Protein AF-A0A1X2D9L4-F1 (afdb_monomer)

Mean predicted aligned error: 9.25 Å

Foldseek 3Di:
DAPVLLVVLVVVLVVLVVVLVVLVVVLVVCVVVVVVVVNVVSVVVSVVSVVVSVVSCVPRPPCVVPDDVPVVVPVPD

Nearest PDB structures (foldseek):
  7zcg-assembly1_A  TM=9.205E-01  e=6.632E+00  Homo sapiens

Solvent-accessible surface area (backbone atoms only — not comparable to full-atom values): 4460 Å² total; per-residue (Å²): 138,76,57,69,63,33,54,50,47,52,54,50,44,52,55,51,49,58,50,45,54,50,52,49,54,50,36,57,52,27,54,74,71,63,40,57,72,63,28,55,50,51,53,50,53,48,53,50,54,52,51,53,41,54,50,49,39,60,75,51,52,63,64,61,82,74,60,68,79,66,65,72,67,67,79,74,122

Radius of gyration: 18.81 Å; Cα contacts (8 Å, |Δi|>4): 31; chains: 1; bounding box: 34×19×63 Å

Structure (mmCIF, N/CA/C/O backbone):
data_AF-A0A1X2D9L4-F1
#
_entry.id   AF-A0A1X2D9L4-F1
#
loop_
_atom_site.group_PDB
_atom_site.id
_atom_site.type_symbol
_atom_site.label_atom_id
_atom_site.label_alt_id
_atom_site.label_comp_id
_atom_site.label_asym_id
_atom_site.label_entity_id
_atom_site.label_seq_id
_atom_site.pdbx_PDB_ins_code
_atom_site.Cartn_x
_atom_site.Cartn_y
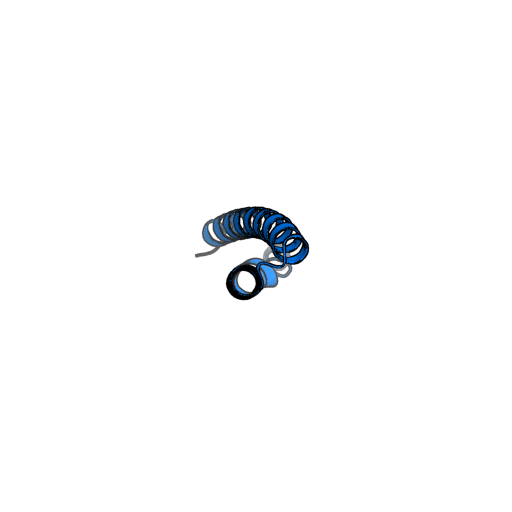_atom_site.Cartn_z
_atom_site.occupancy
_atom_site.B_iso_or_equiv
_atom_site.auth_seq_id
_atom_site.auth_comp_id
_atom_site.auth_asym_id
_atom_site.auth_atom_id
_atom_site.pdbx_PDB_model_num
ATOM 1 N N . MET A 1 1 ? -9.258 8.447 25.352 1.00 59.06 1 MET A N 1
ATOM 2 C CA . MET A 1 1 ? -8.856 8.049 23.989 1.00 59.06 1 MET A CA 1
ATOM 3 C C . MET A 1 1 ? -9.109 6.555 23.897 1.00 59.06 1 MET A C 1
ATOM 5 O O . MET A 1 1 ? -8.353 5.824 24.516 1.00 59.06 1 MET A O 1
ATOM 9 N N . GLY A 1 2 ? -10.258 6.104 23.383 1.00 70.38 2 GLY A N 1
ATOM 10 C CA . GLY A 1 2 ? -10.748 4.740 23.681 1.00 70.38 2 GLY A CA 1
ATOM 11 C C . GLY A 1 2 ? -11.451 4.019 22.532 1.00 70.38 2 GLY A C 1
ATOM 12 O O . GLY A 1 2 ? -11.030 2.934 22.169 1.00 70.38 2 GLY A O 1
ATOM 13 N N . GLU A 1 3 ? -12.474 4.623 21.920 1.00 72.06 3 GLU A N 1
ATOM 14 C CA . GLU A 1 3 ? -13.251 3.959 20.848 1.00 72.06 3 GLU A CA 1
ATOM 15 C C . GLU A 1 3 ? -13.329 4.782 19.559 1.00 72.06 3 GLU A C 1
ATOM 17 O O . GLU A 1 3 ? -13.181 4.235 18.471 1.00 72.06 3 GLU A O 1
ATOM 22 N N . ARG A 1 4 ? -13.486 6.111 19.657 1.00 80.81 4 ARG A N 1
ATOM 23 C CA . ARG A 1 4 ? -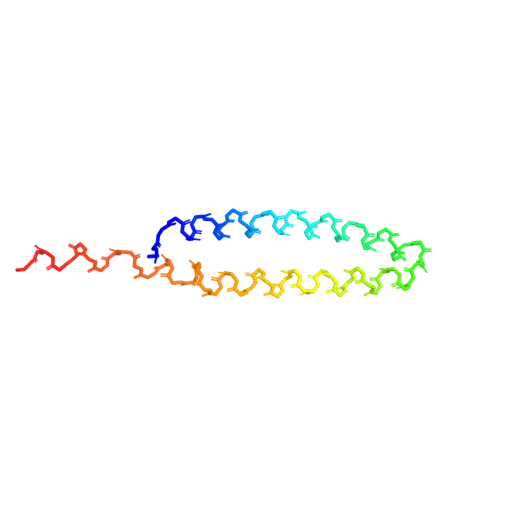13.489 7.000 18.479 1.00 80.81 4 ARG A CA 1
ATOM 24 C C . ARG A 1 4 ? -12.163 6.955 17.720 1.00 80.81 4 ARG A C 1
ATOM 26 O O . ARG A 1 4 ? -12.171 6.836 16.501 1.00 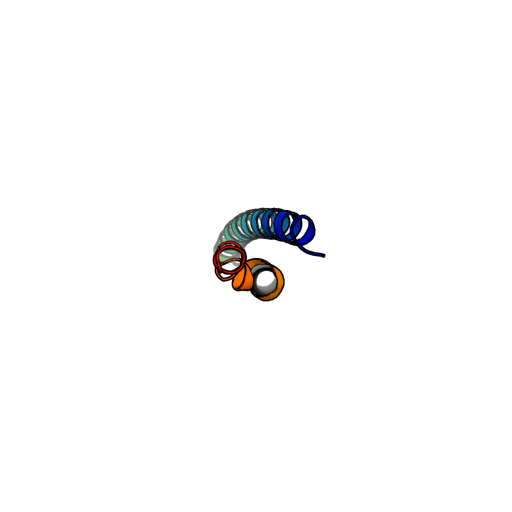80.81 4 ARG A O 1
ATOM 33 N N . ASP A 1 5 ? -11.047 6.966 18.446 1.00 81.31 5 ASP A N 1
ATOM 34 C CA . ASP A 1 5 ? -9.705 6.888 17.855 1.00 81.31 5 ASP A CA 1
ATOM 35 C C . ASP A 1 5 ? -9.474 5.529 17.172 1.00 81.31 5 ASP A C 1
ATOM 37 O O . ASP A 1 5 ? -8.857 5.463 16.113 1.00 81.31 5 ASP A O 1
ATOM 41 N N . ALA A 1 6 ? -10.029 4.447 17.733 1.00 82.69 6 ALA A N 1
ATOM 42 C CA . ALA A 1 6 ? -9.967 3.113 17.141 1.00 82.69 6 ALA A CA 1
ATOM 43 C C . ALA A 1 6 ? -10.838 3.010 15.878 1.00 82.69 6 ALA A C 1
ATOM 45 O O . ALA A 1 6 ? -10.370 2.524 14.853 1.00 82.69 6 ALA A O 1
ATOM 46 N N . ALA A 1 7 ? -12.070 3.528 15.906 1.00 87.19 7 ALA A N 1
ATOM 47 C CA . ALA A 1 7 ? -12.943 3.577 14.732 1.00 87.19 7 ALA A CA 1
ATOM 48 C C . ALA A 1 7 ? -12.330 4.416 13.597 1.00 87.19 7 ALA A C 1
ATOM 50 O O . ALA A 1 7 ? -12.365 4.013 12.433 1.00 87.19 7 ALA A O 1
ATOM 51 N N . GLN A 1 8 ? -11.705 5.546 13.936 1.00 90.38 8 GLN A N 1
ATOM 52 C CA . GLN A 1 8 ? -10.968 6.366 12.979 1.00 90.38 8 GLN A CA 1
ATOM 53 C C . GLN A 1 8 ? -9.741 5.628 12.426 1.00 90.38 8 GLN A C 1
ATOM 55 O O . GLN A 1 8 ? -9.500 5.678 11.221 1.00 90.38 8 GLN A O 1
ATOM 60 N N . ALA A 1 9 ? -9.003 4.894 13.264 1.00 89.75 9 ALA A N 1
ATOM 61 C CA . ALA A 1 9 ? -7.890 4.063 12.812 1.00 89.75 9 ALA A CA 1
ATOM 62 C C . ALA A 1 9 ? -8.349 2.945 11.860 1.00 89.75 9 ALA A C 1
ATOM 64 O O . ALA A 1 9 ? -7.685 2.710 10.855 1.00 89.75 9 ALA A O 1
ATOM 65 N N . VAL A 1 10 ? -9.499 2.302 12.108 1.00 91.38 10 VAL A N 1
ATOM 66 C CA . VAL A 1 10 ? -10.090 1.319 11.176 1.00 91.38 10 VAL A CA 1
ATOM 67 C C . VAL A 1 10 ? -10.403 1.962 9.828 1.00 91.38 10 VAL A C 1
ATOM 69 O O . VAL A 1 10 ? -10.045 1.405 8.791 1.00 91.38 10 VAL A O 1
ATOM 72 N N . ALA A 1 11 ? -11.070 3.119 9.829 1.00 93.50 11 ALA A N 1
ATOM 73 C CA . ALA A 1 11 ? -11.418 3.821 8.596 1.00 93.50 11 ALA A CA 1
ATOM 74 C C . ALA A 1 11 ? -10.164 4.215 7.802 1.00 93.50 11 ALA A C 1
ATOM 76 O O . ALA A 1 11 ? -10.108 4.001 6.593 1.00 93.50 11 ALA A O 1
ATOM 77 N N . LEU A 1 12 ? -9.135 4.711 8.493 1.00 93.06 12 LEU A N 1
ATOM 78 C CA . LEU A 1 12 ? -7.858 5.061 7.881 1.00 93.06 12 LEU A CA 1
ATOM 79 C C . LEU A 1 12 ? -7.142 3.833 7.303 1.00 93.06 12 LEU A C 1
ATOM 81 O O . LEU A 1 12 ? -6.671 3.888 6.173 1.00 93.06 12 LEU A O 1
ATOM 85 N N . VAL A 1 13 ? -7.099 2.713 8.033 1.00 93.56 13 VAL A N 1
ATOM 86 C CA . VAL A 1 13 ? -6.511 1.458 7.535 1.00 93.56 13 VAL A CA 1
ATOM 87 C C . VAL A 1 13 ? -7.226 0.981 6.270 1.00 93.56 13 VAL A C 1
ATOM 89 O O . VAL A 1 13 ? -6.555 0.603 5.317 1.00 93.56 13 VAL A O 1
ATOM 92 N N . ARG A 1 14 ? -8.563 1.045 6.220 1.00 94.25 14 ARG A N 1
ATOM 93 C CA . ARG A 1 14 ? -9.328 0.672 5.017 1.00 94.25 14 ARG A CA 1
ATOM 94 C C . ARG A 1 14 ? -8.979 1.553 3.819 1.00 94.25 14 ARG A C 1
ATOM 96 O O . ARG A 1 14 ? -8.664 1.018 2.763 1.00 94.25 14 ARG A O 1
ATOM 103 N N . ALA A 1 15 ? -8.964 2.872 4.004 1.00 94.81 15 ALA A N 1
ATOM 104 C CA . ALA A 1 15 ? -8.607 3.808 2.939 1.00 94.81 15 ALA A CA 1
ATOM 105 C C . ALA A 1 15 ? -7.170 3.591 2.429 1.00 94.81 15 ALA A C 1
ATOM 107 O O . ALA A 1 15 ? -6.918 3.643 1.228 1.00 94.81 15 ALA A O 1
ATOM 108 N N . LEU A 1 16 ? -6.224 3.303 3.330 1.00 93.06 16 LEU A N 1
ATOM 109 C CA . LEU A 1 16 ? -4.843 2.998 2.952 1.00 93.06 16 LEU A CA 1
ATOM 110 C C . LEU A 1 16 ? -4.730 1.667 2.193 1.00 93.06 16 LEU A C 1
ATOM 112 O O . LEU A 1 16 ? -3.947 1.585 1.253 1.00 93.06 16 LEU A O 1
ATOM 116 N N . CYS A 1 17 ? -5.514 0.645 2.551 1.00 95.12 17 CYS A N 1
ATOM 117 C CA . CYS A 1 17 ? -5.569 -0.603 1.784 1.00 95.12 17 CYS A CA 1
ATOM 118 C C . CYS A 1 17 ? -6.083 -0.371 0.355 1.00 95.12 17 CYS A C 1
ATOM 120 O O . CYS A 1 17 ? -5.457 -0.839 -0.591 1.00 95.12 17 CYS A O 1
ATOM 122 N N . GLU A 1 18 ? -7.169 0.390 0.187 1.00 95.94 18 GLU A N 1
ATOM 123 C CA . GLU A 1 18 ? -7.711 0.726 -1.140 1.00 95.94 18 GLU A CA 1
ATOM 124 C C . GLU A 1 18 ? -6.683 1.476 -2.003 1.00 95.94 18 GLU A C 1
ATOM 126 O O . GLU A 1 18 ? -6.528 1.189 -3.193 1.00 95.94 18 GLU A O 1
ATOM 131 N N . LEU A 1 19 ? -5.936 2.401 -1.391 1.00 95.56 19 LEU A N 1
ATOM 132 C CA . LEU A 1 19 ? -4.851 3.118 -2.055 1.00 95.56 19 L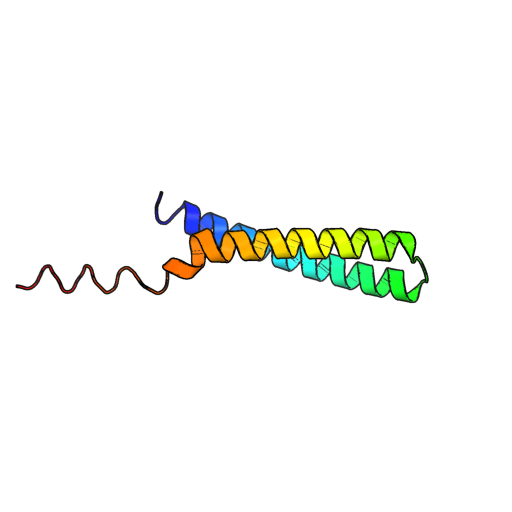EU A CA 1
ATOM 133 C C . LEU A 1 19 ? -3.709 2.177 -2.473 1.00 95.56 19 LEU A C 1
ATOM 135 O O . LEU A 1 19 ? -3.229 2.269 -3.602 1.00 95.56 19 LEU A O 1
ATOM 139 N N . ILE A 1 20 ? -3.289 1.255 -1.601 1.00 96.88 20 ILE A N 1
ATOM 140 C CA . ILE A 1 20 ? -2.236 0.273 -1.909 1.00 96.88 20 ILE A CA 1
ATOM 141 C C . ILE A 1 20 ? -2.651 -0.642 -3.060 1.00 96.88 20 ILE A C 1
ATOM 143 O O . ILE A 1 20 ? -1.820 -0.944 -3.917 1.00 96.88 20 ILE A O 1
ATOM 147 N N . ASP A 1 21 ? -3.912 -1.067 -3.116 1.00 97.31 21 ASP A N 1
ATOM 148 C CA . ASP A 1 21 ? -4.412 -1.895 -4.214 1.00 97.31 21 ASP A CA 1
ATOM 149 C C . ASP A 1 21 ? -4.312 -1.154 -5.554 1.00 97.31 21 ASP A C 1
ATOM 151 O O . ASP A 1 21 ? -3.904 -1.730 -6.566 1.00 97.31 21 ASP A O 1
ATOM 155 N N . GLU A 1 22 ? -4.640 0.139 -5.566 1.00 97.25 22 GLU A N 1
ATOM 156 C CA . GLU A 1 22 ? -4.497 0.986 -6.749 1.00 97.25 22 GLU A CA 1
ATOM 157 C C . GLU A 1 22 ? -3.030 1.187 -7.145 1.00 97.25 22 GLU A C 1
ATOM 159 O O . GLU A 1 22 ? -2.662 0.963 -8.299 1.00 97.25 22 GLU A O 1
ATOM 164 N N . MET A 1 23 ? -2.161 1.514 -6.188 1.00 97.25 23 MET A N 1
ATOM 165 C CA . MET A 1 23 ? -0.723 1.654 -6.435 1.00 97.25 23 MET A CA 1
ATOM 166 C C . MET A 1 23 ? -0.097 0.342 -6.919 1.00 97.25 23 MET A C 1
ATOM 168 O O . MET A 1 23 ? 0.785 0.354 -7.771 1.00 97.25 23 MET A O 1
ATOM 172 N N . THR A 1 24 ? -0.577 -0.804 -6.439 1.00 97.62 24 THR A N 1
ATOM 173 C CA . THR A 1 24 ? -0.106 -2.125 -6.874 1.00 97.62 24 THR A CA 1
ATOM 174 C C . THR A 1 24 ? -0.494 -2.407 -8.328 1.00 97.62 24 THR A C 1
ATOM 176 O O . THR A 1 24 ? 0.328 -2.911 -9.098 1.00 97.62 24 THR A O 1
ATOM 179 N N . ARG A 1 25 ? -1.710 -2.026 -8.749 1.00 97.94 25 ARG A N 1
ATOM 180 C CA . ARG A 1 25 ? -2.121 -2.086 -10.165 1.00 97.94 25 ARG A CA 1
ATOM 181 C C . ARG A 1 25 ? -1.243 -1.192 -11.043 1.00 97.94 25 ARG A C 1
ATOM 183 O O . ARG A 1 25 ? -0.806 -1.619 -12.112 1.00 97.94 25 ARG A O 1
ATOM 190 N N . GLN A 1 26 ? -0.957 0.024 -10.582 1.00 97.50 26 GLN A N 1
ATOM 191 C CA . GLN A 1 26 ? -0.078 0.959 -11.285 1.00 97.50 26 GLN A CA 1
ATOM 192 C C . GLN A 1 26 ? 1.363 0.445 -11.365 1.00 97.50 26 GLN A C 1
ATOM 194 O O . GLN A 1 26 ? 1.985 0.545 -12.422 1.00 97.50 26 GLN A O 1
ATOM 199 N N . LEU A 1 27 ? 1.874 -0.176 -10.299 1.00 97.81 27 LEU A N 1
ATOM 200 C CA . LEU A 1 27 ? 3.200 -0.789 -10.280 1.00 97.81 27 LEU A CA 1
ATOM 201 C C . LEU A 1 27 ? 3.315 -1.891 -11.334 1.00 97.81 27 LEU A C 1
ATOM 203 O O . LEU A 1 27 ? 4.236 -1.851 -12.145 1.00 97.81 27 LEU A O 1
ATOM 207 N N . ALA A 1 28 ? 2.349 -2.811 -11.390 1.00 97.06 28 ALA A N 1
ATOM 208 C CA . ALA A 1 28 ? 2.337 -3.874 -12.395 1.00 97.06 28 ALA A CA 1
ATOM 209 C C . ALA A 1 28 ? 2.340 -3.310 -13.829 1.00 97.06 28 ALA A C 1
ATOM 211 O O . ALA A 1 28 ? 3.016 -3.831 -14.720 1.00 97.06 28 ALA A O 1
ATOM 212 N N . TRP A 1 29 ? 1.619 -2.211 -14.057 1.00 97.69 29 TRP A N 1
AT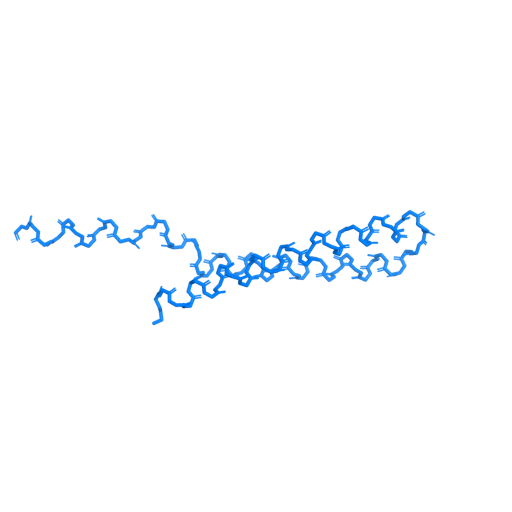OM 213 C CA . TRP A 1 29 ? 1.608 -1.524 -15.346 1.00 97.69 29 TRP A CA 1
ATOM 214 C C . TRP A 1 29 ? 2.952 -0.854 -15.682 1.00 97.69 29 TRP A C 1
ATOM 216 O O . TRP A 1 29 ? 3.414 -0.954 -16.822 1.00 97.69 29 TRP A O 1
ATOM 226 N N . LEU A 1 30 ? 3.608 -0.211 -14.709 1.00 97.06 30 LEU A N 1
ATOM 227 C CA . LEU A 1 30 ? 4.936 0.396 -14.881 1.00 97.06 30 LEU A CA 1
ATOM 228 C C . LEU A 1 30 ? 6.014 -0.659 -15.153 1.00 97.06 30 LEU A C 1
ATOM 230 O O . LEU A 1 30 ? 6.838 -0.481 -16.054 1.00 97.06 30 LEU A O 1
ATOM 234 N N . GLU A 1 31 ? 5.979 -1.773 -14.420 1.00 95.38 31 GLU A N 1
ATOM 235 C CA . GLU A 1 31 ? 6.881 -2.909 -14.620 1.00 95.38 31 GLU A CA 1
ATOM 236 C C . GLU A 1 31 ? 6.711 -3.505 -16.021 1.00 95.38 31 GLU A C 1
ATOM 238 O O . GLU A 1 31 ? 7.703 -3.735 -16.715 1.00 95.38 31 GLU A O 1
ATOM 243 N N . HIS A 1 32 ? 5.467 -3.668 -16.485 1.00 96.12 32 HIS A N 1
ATOM 244 C CA . HIS A 1 32 ? 5.177 -4.150 -17.836 1.00 96.12 32 HIS A CA 1
ATOM 245 C C . HIS A 1 32 ? 5.712 -3.214 -18.932 1.00 96.12 32 HIS A C 1
ATOM 247 O O . HIS A 1 32 ? 6.190 -3.677 -19.967 1.00 96.12 32 HIS A O 1
ATOM 253 N N . ARG A 1 33 ? 5.672 -1.896 -18.705 1.00 96.12 33 ARG A N 1
ATOM 254 C CA . ARG A 1 33 ? 6.214 -0.891 -19.636 1.00 96.12 33 ARG A CA 1
ATOM 255 C C . ARG A 1 33 ? 7.736 -0.746 -19.586 1.00 96.12 33 ARG A C 1
ATOM 257 O O . ARG A 1 33 ? 8.299 -0.064 -20.438 1.00 96.12 33 ARG A O 1
ATOM 264 N N . GLY A 1 34 ? 8.405 -1.362 -18.613 1.00 94.50 34 GLY A N 1
ATOM 265 C CA . GLY A 1 34 ? 9.847 -1.212 -18.414 1.00 94.50 34 GLY A CA 1
ATOM 266 C C . GLY A 1 34 ? 10.257 0.129 -17.793 1.00 94.50 34 GLY A C 1
ATOM 267 O O . GLY A 1 34 ? 11.439 0.475 -17.823 1.00 94.50 34 GLY A O 1
ATOM 268 N N . CYS A 1 35 ? 9.315 0.868 -17.200 1.00 94.69 35 CYS A N 1
ATOM 269 C CA . CYS A 1 35 ? 9.546 2.129 -16.489 1.00 94.69 35 CYS A CA 1
ATOM 270 C C . CYS A 1 35 ? 10.148 1.859 -15.098 1.00 94.69 35 CYS A C 1
ATOM 272 O O . CYS A 1 35 ? 9.493 2.014 -14.068 1.00 94.69 35 CYS A O 1
ATOM 274 N N . ARG A 1 36 ? 11.394 1.365 -15.072 1.00 93.50 36 ARG A N 1
ATOM 275 C CA . ARG A 1 36 ? 12.085 0.940 -13.842 1.00 93.50 36 ARG A CA 1
ATOM 276 C C . ARG A 1 36 ? 12.199 2.025 -12.759 1.00 93.50 36 ARG A C 1
ATOM 278 O O . ARG A 1 36 ? 11.909 1.687 -11.615 1.00 93.50 36 ARG A O 1
ATO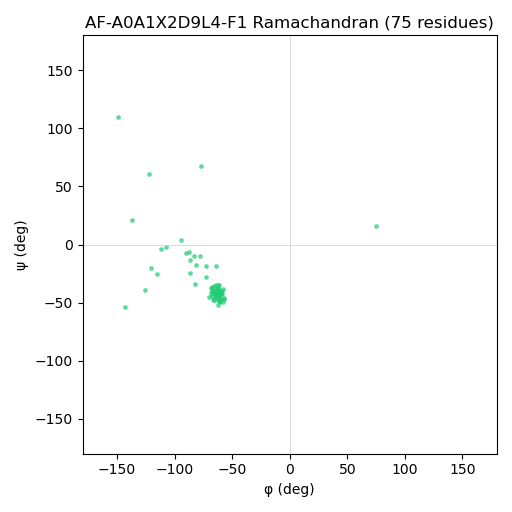M 285 N N . PRO A 1 37 ? 12.607 3.278 -13.044 1.00 96.25 37 PRO A N 1
ATOM 286 C CA . PRO A 1 37 ? 12.776 4.260 -11.975 1.00 96.25 37 PRO A CA 1
ATOM 287 C C . PRO A 1 37 ? 11.441 4.645 -11.323 1.00 96.25 37 PRO A C 1
ATOM 289 O O . PRO A 1 37 ? 11.376 4.762 -10.101 1.00 96.25 37 PRO A O 1
ATOM 292 N N . GLU A 1 38 ? 10.367 4.772 -12.104 1.00 96.31 38 GLU A N 1
ATOM 293 C CA . GLU A 1 38 ? 9.020 5.033 -11.590 1.00 96.31 38 GLU A CA 1
ATOM 294 C C . GLU A 1 38 ? 8.477 3.837 -10.800 1.00 96.31 38 GLU A C 1
ATOM 296 O O . GLU A 1 38 ? 7.892 4.020 -9.734 1.00 96.31 38 GLU A O 1
ATOM 301 N N . ALA A 1 39 ? 8.711 2.611 -11.279 1.00 97.31 39 ALA A N 1
ATOM 302 C CA . ALA A 1 39 ? 8.330 1.395 -10.565 1.00 97.31 39 ALA A CA 1
ATOM 303 C C . ALA A 1 39 ? 9.053 1.275 -9.211 1.00 97.31 39 ALA A C 1
ATOM 305 O O . ALA A 1 39 ? 8.436 0.939 -8.201 1.00 97.31 39 ALA A O 1
ATOM 306 N N . ASP A 1 40 ? 10.349 1.590 -9.159 1.00 97.94 40 ASP A N 1
ATOM 307 C CA . ASP A 1 40 ? 11.121 1.551 -7.916 1.00 97.94 40 ASP A CA 1
ATOM 308 C C . ASP A 1 40 ? 10.691 2.634 -6.923 1.00 97.94 40 ASP A C 1
ATOM 310 O O . ASP A 1 40 ? 10.657 2.366 -5.719 1.00 97.94 40 ASP A O 1
ATOM 314 N N . ALA A 1 41 ? 10.343 3.831 -7.402 1.00 97.62 41 ALA A N 1
ATOM 315 C CA . ALA A 1 41 ? 9.764 4.877 -6.564 1.00 97.62 41 ALA A CA 1
ATOM 316 C C . ALA A 1 41 ? 8.418 4.422 -5.981 1.00 97.62 41 ALA A C 1
ATOM 318 O O . ALA A 1 41 ? 8.264 4.373 -4.763 1.00 97.62 41 ALA A O 1
ATOM 319 N N . LEU A 1 42 ? 7.504 3.952 -6.833 1.00 97.75 42 LEU A N 1
ATOM 320 C CA . LEU A 1 42 ? 6.176 3.514 -6.408 1.00 97.75 42 LEU A CA 1
ATOM 321 C C . LEU A 1 42 ? 6.233 2.325 -5.437 1.00 97.75 42 LEU A C 1
ATOM 323 O O . LEU A 1 42 ? 5.454 2.244 -4.490 1.00 97.75 42 LEU A O 1
ATOM 327 N N . ARG A 1 43 ? 7.197 1.415 -5.615 1.00 97.88 43 ARG A N 1
ATOM 328 C CA . ARG A 1 43 ? 7.428 0.308 -4.681 1.00 97.88 43 ARG A CA 1
ATOM 329 C C . ARG A 1 43 ? 7.871 0.786 -3.295 1.00 97.88 43 ARG A C 1
ATOM 331 O O . ARG A 1 43 ? 7.501 0.161 -2.302 1.00 97.88 43 ARG A O 1
ATOM 338 N N . ARG A 1 44 ? 8.644 1.873 -3.198 1.00 97.62 44 ARG A N 1
ATOM 339 C CA . ARG A 1 44 ? 8.997 2.476 -1.898 1.00 97.62 44 ARG A CA 1
ATOM 340 C C . ARG A 1 44 ? 7.768 3.072 -1.227 1.00 97.62 44 ARG A C 1
ATOM 342 O O . ARG A 1 44 ? 7.554 2.788 -0.053 1.00 97.62 44 ARG A O 1
ATOM 349 N N . ASP A 1 45 ? 6.942 3.786 -1.985 1.00 96.44 45 ASP A N 1
ATOM 350 C CA . ASP A 1 45 ? 5.720 4.403 -1.467 1.00 96.44 45 ASP A CA 1
ATOM 351 C C . ASP A 1 45 ? 4.733 3.340 -0.944 1.00 96.44 45 ASP A C 1
ATOM 353 O O . ASP A 1 45 ? 4.165 3.486 0.140 1.00 96.44 45 ASP A O 1
ATOM 357 N N . ILE A 1 46 ? 4.587 2.211 -1.656 1.00 97.31 46 ILE A N 1
ATOM 358 C CA . ILE A 1 46 ? 3.790 1.060 -1.191 1.00 97.31 46 ILE A CA 1
ATOM 359 C C . ILE A 1 46 ? 4.337 0.516 0.137 1.00 97.31 46 ILE A C 1
ATOM 361 O O . ILE A 1 46 ? 3.569 0.288 1.075 1.00 97.31 46 ILE A O 1
ATOM 365 N N . ASN A 1 47 ? 5.654 0.320 0.240 1.00 97.31 47 ASN A N 1
ATOM 366 C CA . ASN A 1 47 ? 6.279 -0.197 1.460 1.00 97.31 47 ASN A CA 1
ATOM 367 C C . ASN A 1 47 ? 6.098 0.760 2.653 1.00 97.31 47 ASN A C 1
ATOM 369 O O . ASN A 1 47 ? 5.871 0.310 3.779 1.00 97.31 47 ASN A O 1
ATOM 373 N N . GLU A 1 48 ? 6.172 2.072 2.423 1.00 95.94 48 GLU A N 1
ATOM 374 C CA . GLU A 1 48 ? 5.928 3.090 3.450 1.00 95.94 48 GLU A CA 1
ATOM 375 C C . GLU A 1 48 ? 4.473 3.054 3.939 1.00 95.94 48 GLU A C 1
ATOM 377 O O . GLU A 1 48 ? 4.223 2.961 5.146 1.00 95.94 48 GLU A O 1
ATOM 382 N N . ALA A 1 49 ? 3.507 3.009 3.015 1.00 93.75 49 ALA A N 1
ATOM 383 C CA . ALA A 1 49 ? 2.088 2.892 3.346 1.00 93.75 49 ALA A CA 1
ATOM 384 C C . ALA A 1 49 ? 1.784 1.615 4.152 1.00 93.75 49 ALA A C 1
ATOM 386 O O . ALA A 1 49 ? 1.074 1.666 5.163 1.00 93.75 49 ALA A O 1
ATOM 387 N N . GLN A 1 50 ? 2.376 0.476 3.775 1.00 96.56 50 GLN A N 1
ATOM 388 C CA . GLN A 1 50 ? 2.282 -0.771 4.543 1.00 96.56 50 GLN A CA 1
ATOM 389 C C . GLN A 1 50 ? 2.872 -0.625 5.954 1.00 96.56 50 GLN A C 1
ATOM 391 O O . GLN A 1 50 ? 2.296 -1.126 6.924 1.00 96.56 50 GLN A O 1
ATOM 396 N N . GLY A 1 51 ? 3.990 0.092 6.097 1.00 95.25 51 GLY A N 1
ATOM 397 C CA . GLY A 1 51 ? 4.578 0.430 7.394 1.00 95.25 51 GLY A CA 1
ATOM 398 C C . GLY A 1 51 ? 3.606 1.194 8.297 1.00 95.25 51 GLY A C 1
ATOM 399 O O . GLY A 1 51 ? 3.420 0.827 9.463 1.00 95.25 51 GLY A O 1
ATOM 400 N N . HIS A 1 52 ? 2.924 2.201 7.749 1.00 92.62 52 HIS A N 1
ATOM 401 C CA . HIS A 1 52 ? 1.914 2.971 8.476 1.00 92.62 52 HIS A CA 1
ATOM 402 C C . HIS A 1 52 ? 0.698 2.132 8.877 1.00 92.62 52 HIS A C 1
ATOM 404 O O . HIS A 1 52 ? 0.259 2.214 10.027 1.00 92.62 52 HIS A O 1
ATOM 410 N N . ILE A 1 53 ? 0.189 1.277 7.985 1.00 92.69 53 ILE A N 1
ATOM 411 C CA . ILE A 1 53 ? -0.907 0.349 8.306 1.00 92.69 53 ILE A CA 1
ATOM 412 C C . ILE A 1 53 ? -0.513 -0.562 9.468 1.00 92.69 53 ILE A C 1
ATOM 414 O O . ILE A 1 53 ? -1.252 -0.661 10.450 1.00 92.69 53 ILE A O 1
ATOM 418 N N . ASN A 1 54 ? 0.667 -1.177 9.398 1.00 93.25 54 ASN A N 1
ATOM 419 C CA . ASN A 1 54 ? 1.159 -2.066 10.446 1.00 93.25 54 ASN A CA 1
ATOM 420 C C . ASN A 1 54 ? 1.259 -1.343 11.797 1.00 93.25 54 ASN A C 1
ATOM 422 O O . ASN A 1 54 ? 0.905 -1.900 12.840 1.00 93.25 54 ASN A O 1
ATOM 426 N N . GLN A 1 55 ? 1.712 -0.086 11.800 1.00 91.31 55 GLN A N 1
ATOM 427 C CA . GLN A 1 55 ? 1.781 0.726 13.013 1.00 91.31 55 GLN A CA 1
ATOM 428 C C . GLN A 1 55 ? 0.386 1.037 13.577 1.00 91.31 55 GLN A C 1
ATOM 430 O O . GLN A 1 55 ? 0.172 0.886 14.782 1.00 91.31 55 GLN A O 1
ATOM 435 N N . LEU A 1 56 ? -0.562 1.439 12.725 1.00 90.12 56 LEU A N 1
ATOM 436 C CA . LEU A 1 56 ? -1.943 1.733 13.120 1.00 90.12 56 LEU A CA 1
ATOM 437 C C . LEU A 1 56 ? -2.636 0.492 13.686 1.00 90.12 56 LEU A C 1
ATOM 439 O O . LEU A 1 56 ? -3.228 0.554 14.765 1.00 90.12 56 LEU A O 1
ATOM 443 N N . GLN A 1 57 ? -2.497 -0.649 13.012 1.00 89.69 57 GLN A N 1
ATOM 444 C CA . GLN A 1 57 ? -3.046 -1.923 13.464 1.00 89.69 57 GLN A CA 1
ATOM 445 C C . GLN A 1 57 ? -2.476 -2.329 14.823 1.00 89.69 57 GLN A C 1
ATOM 447 O O . GLN A 1 57 ? -3.231 -2.652 15.740 1.00 89.69 57 GLN A O 1
ATOM 452 N N . ARG A 1 58 ? -1.153 -2.247 15.003 1.00 88.75 58 ARG A N 1
ATOM 453 C CA . ARG A 1 58 ? -0.515 -2.571 16.287 1.00 88.75 58 ARG A CA 1
ATOM 454 C C . ARG A 1 58 ? -0.958 -1.655 17.421 1.00 88.75 58 ARG A C 1
ATOM 456 O O . ARG A 1 58 ? -1.086 -2.136 18.538 1.00 88.75 58 ARG A O 1
ATOM 463 N N . ARG A 1 59 ? -1.149 -0.363 17.145 1.00 87.56 59 ARG A N 1
ATOM 464 C CA . ARG A 1 59 ? -1.445 0.649 18.167 1.00 87.56 59 ARG A CA 1
ATOM 465 C C . ARG A 1 59 ? -2.918 0.714 18.561 1.00 87.56 59 ARG A C 1
ATOM 467 O O . ARG A 1 59 ? -3.206 1.033 19.707 1.00 87.56 59 ARG A O 1
ATOM 474 N N . TYR A 1 60 ? -3.828 0.473 17.621 1.00 83.81 60 TYR A N 1
ATOM 475 C CA . TYR A 1 60 ? -5.258 0.717 17.832 1.00 83.81 60 TYR A CA 1
ATOM 476 C C . TYR A 1 60 ? -6.135 -0.523 17.673 1.00 83.81 60 TYR A C 1
ATOM 478 O O . TYR A 1 60 ? -7.255 -0.520 18.173 1.00 83.81 60 TYR A O 1
ATOM 486 N N . LEU A 1 61 ? -5.661 -1.567 16.986 1.00 78.44 61 LEU A N 1
ATOM 487 C CA . LEU A 1 61 ? -6.492 -2.719 16.612 1.00 78.44 61 LEU A CA 1
ATOM 488 C C . LEU A 1 61 ? -6.055 -4.025 17.289 1.00 78.44 61 LEU A C 1
ATOM 490 O O . LEU A 1 61 ? -6.892 -4.891 17.514 1.00 78.44 61 LEU A O 1
ATOM 494 N N . ARG A 1 62 ? -4.782 -4.156 17.684 1.00 71.88 62 ARG A N 1
ATOM 495 C CA . ARG A 1 62 ? -4.248 -5.375 18.318 1.00 71.88 62 ARG A CA 1
ATOM 496 C C . ARG A 1 62 ? -4.719 -5.587 19.763 1.00 71.88 62 ARG A C 1
ATOM 498 O O . ARG A 1 62 ? -4.835 -6.727 20.194 1.00 71.88 62 ARG A O 1
ATOM 505 N N . ASP A 1 63 ? -5.030 -4.512 20.488 1.00 59.53 63 ASP A N 1
ATOM 506 C CA . ASP A 1 63 ? -5.532 -4.583 21.872 1.00 59.53 63 ASP A CA 1
ATOM 507 C C . ASP A 1 63 ? -7.073 -4.668 21.958 1.00 59.53 63 ASP A C 1
ATOM 509 O O . ASP A 1 63 ? -7.631 -4.909 23.030 1.00 59.53 63 ASP A O 1
ATOM 513 N N . GLY A 1 64 ? -7.775 -4.519 20.826 1.00 53.47 64 GLY A N 1
ATOM 514 C CA . GLY A 1 64 ? -9.241 -4.569 20.747 1.00 53.47 64 GLY A CA 1
ATOM 515 C C . GLY A 1 64 ? -9.845 -5.967 20.921 1.00 53.47 64 GLY A C 1
ATOM 516 O O . GLY A 1 64 ? -11.020 -6.081 21.260 1.00 53.47 64 GLY A O 1
ATOM 517 N N . GLU A 1 65 ? -9.057 -7.036 20.760 1.00 50.09 65 GLU A N 1
ATOM 518 C CA . GLU A 1 65 ? -9.519 -8.414 20.990 1.00 50.09 65 GLU A CA 1
ATOM 519 C C . GLU A 1 65 ? -9.474 -8.843 22.472 1.00 50.09 65 GLU A C 1
ATOM 521 O O . GLU A 1 65 ? -10.045 -9.877 22.816 1.00 50.09 65 GLU A O 1
ATOM 526 N N . GLN A 1 66 ? -8.857 -8.071 23.385 1.00 49.78 66 GLN A N 1
ATOM 527 C CA . GLN A 1 66 ? -8.721 -8.471 24.802 1.00 49.78 66 GLN A CA 1
ATOM 528 C C . GLN A 1 66 ? -9.518 -7.653 25.836 1.00 49.78 66 GLN A C 1
ATOM 530 O O . GLN A 1 66 ? -9.553 -8.042 27.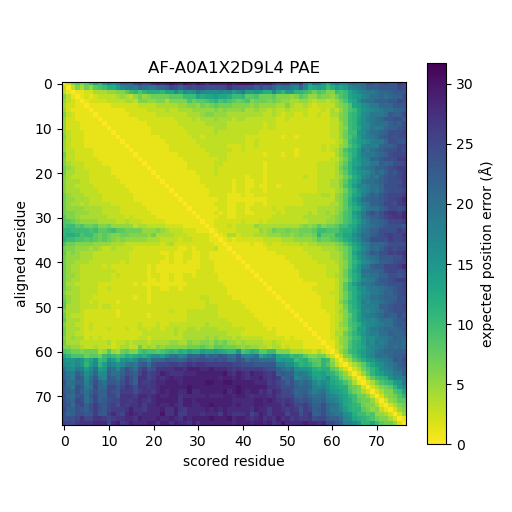008 1.00 49.78 66 GLN A O 1
ATOM 535 N N . ALA A 1 67 ? -10.231 -6.583 25.472 1.00 43.81 67 ALA A N 1
ATOM 536 C CA . ALA A 1 67 ? -11.073 -5.860 26.436 1.00 43.81 67 ALA A CA 1
ATOM 537 C C . ALA A 1 67 ? -12.300 -5.225 25.760 1.00 43.81 67 ALA A C 1
ATOM 539 O O . ALA A 1 67 ? -12.145 -4.242 25.043 1.00 43.81 67 ALA A O 1
ATOM 540 N N . PRO A 1 68 ? -13.520 -5.755 26.024 1.00 46.09 68 PRO A N 1
ATOM 541 C CA . PRO A 1 68 ? -14.147 -5.553 27.334 1.00 46.09 68 PRO A CA 1
ATOM 542 C C . PRO A 1 68 ? -14.823 -6.790 27.968 1.00 46.09 68 PRO A C 1
ATOM 544 O O . PRO A 1 68 ? -15.617 -6.631 28.893 1.00 46.09 68 PRO A O 1
ATOM 547 N N . ALA A 1 69 ? -14.484 -8.026 27.583 1.00 50.09 69 ALA A N 1
ATOM 548 C CA . ALA A 1 69 ? -15.073 -9.219 28.222 1.00 50.09 69 ALA A CA 1
ATOM 549 C C . ALA A 1 69 ? -14.718 -9.373 29.722 1.00 50.09 69 ALA A C 1
ATOM 551 O O . ALA A 1 69 ? -15.416 -10.061 30.463 1.00 50.09 69 ALA A O 1
ATOM 552 N N . ARG A 1 70 ? -13.663 -8.702 30.213 1.00 51.06 70 ARG A N 1
ATOM 553 C CA . ARG A 1 70 ? -13.247 -8.776 31.628 1.00 51.06 70 ARG A CA 1
ATOM 554 C C . ARG A 1 70 ? -13.937 -7.785 32.569 1.00 51.06 70 ARG A C 1
ATOM 556 O O . ARG A 1 70 ? -13.842 -7.976 33.776 1.00 51.06 70 ARG A O 1
ATOM 563 N N . ARG A 1 71 ? -14.642 -6.758 32.071 1.00 49.28 71 ARG A N 1
ATOM 564 C CA . ARG A 1 71 ? -15.302 -5.775 32.958 1.00 49.28 71 ARG A CA 1
ATOM 565 C C . ARG A 1 71 ? -16.704 -6.184 33.412 1.00 49.28 71 ARG A C 1
ATOM 567 O O . ARG A 1 71 ? -17.109 -5.779 34.494 1.00 49.28 71 ARG A O 1
ATOM 574 N N . LEU A 1 72 ? -17.400 -7.042 32.666 1.00 51.94 72 LEU A N 1
ATO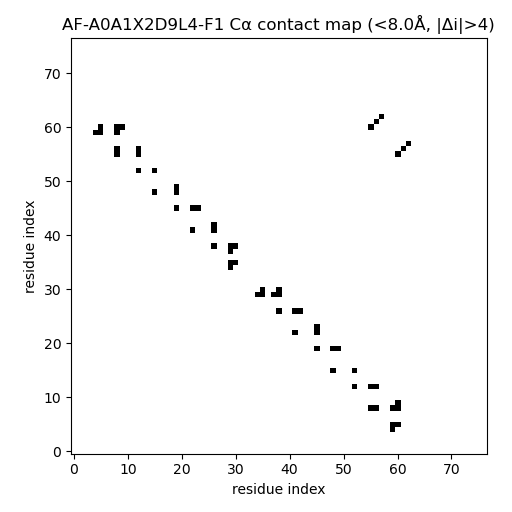M 575 C CA . LEU A 1 72 ? -18.723 -7.543 33.072 1.00 51.94 72 LEU A CA 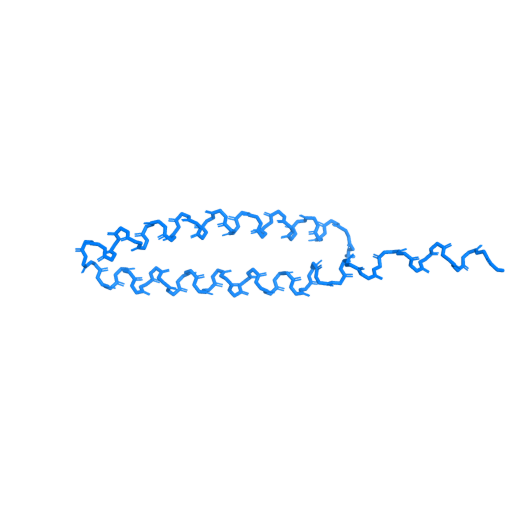1
ATOM 576 C C . LEU A 1 72 ? -18.653 -8.710 34.074 1.00 51.94 72 LEU A C 1
ATOM 578 O O . LEU A 1 72 ? -19.622 -8.964 34.778 1.00 51.94 72 LEU A O 1
ATOM 582 N N . ALA A 1 73 ? -17.502 -9.378 34.209 1.00 47.78 73 ALA A N 1
ATOM 583 C CA . ALA A 1 73 ? -17.330 -10.497 35.142 1.00 47.78 73 ALA A CA 1
ATOM 584 C C . ALA A 1 73 ? -16.913 -10.079 36.571 1.00 47.78 73 ALA A C 1
ATOM 586 O O . ALA A 1 73 ? -16.838 -10.931 37.451 1.00 47.78 73 ALA A O 1
ATOM 587 N N . GLN A 1 74 ? -16.623 -8.793 36.814 1.00 48.28 74 GLN A N 1
ATOM 588 C CA . GLN A 1 74 ? -16.164 -8.289 38.122 1.00 48.28 74 GLN A CA 1
ATOM 589 C C . GLN A 1 74 ? -17.214 -7.460 38.880 1.00 48.28 74 GLN A C 1
ATOM 591 O O . GLN A 1 74 ? -16.958 -7.062 40.008 1.00 48.28 74 GLN A O 1
ATOM 596 N N . GLN A 1 75 ? -18.399 -7.232 38.302 1.00 47.84 75 GLN A N 1
ATOM 597 C CA . GLN A 1 75 ? -19.535 -6.607 39.003 1.00 47.84 75 GLN A CA 1
ATOM 598 C C . GLN A 1 75 ? -20.510 -7.625 39.617 1.00 47.84 75 GLN A C 1
ATOM 600 O O . GLN A 1 75 ? -21.527 -7.240 40.182 1.00 47.84 75 GLN A O 1
ATOM 605 N N . ALA A 1 76 ? -20.196 -8.918 39.528 1.00 49.81 76 ALA A N 1
ATOM 606 C CA . ALA A 1 76 ? -20.981 -9.998 40.113 1.00 49.81 76 ALA A CA 1
ATOM 607 C C . ALA A 1 76 ? -20.126 -10.820 41.089 1.00 49.81 76 ALA A C 1
ATOM 609 O O . ALA A 1 76 ? -19.896 -12.005 40.855 1.00 49.81 76 ALA A O 1
ATOM 610 N N . ARG A 1 77 ? -19.613 -10.187 42.150 1.00 42.56 77 ARG A N 1
ATOM 611 C CA . ARG A 1 77 ? -19.219 -10.856 43.399 1.00 42.56 77 ARG A CA 1
ATOM 612 C C . ARG A 1 77 ? -19.437 -9.932 44.583 1.00 42.56 77 ARG A C 1
ATOM 614 O O . ARG A 1 77 ? -18.977 -8.776 44.492 1.00 42.56 77 ARG A O 1
#

Secondary structure (DSSP, 8-state):
--SHHHHHHHHHHHHHHHHHHHHHHHHHHHHHHT-HHHHHHHHHHHHHHHHHHHHHIIIIITTTTTSSTTTTTSS--

pLDDT: mean 83.74, std 18.36, range [42.56, 97.94]

Sequence (77 aa):
MGERDAAQAVALVRALCELIDEMTRQLAWLEHRGCRPEADALRRDINEAQGHINQLQRRYLRDGEQAPARRLAQQAR